Protein 3V3L (pdb70)

Secondary structure (DSSP, 8-state):
--EEEEEE-SSSEEEPPHHHHHHHHHHHHTT-SEE--BTTB-EEEES---EEESSS----B-EEEEESSS---EETTEE--/--TTEEEEEEETTEEEEPPHHHHHHHHHHHHTT-SEE--BTTB-EEEES---EEESSS----B-EEEEESSS--SEETTEE--

Organism: Homo sapiens (NCBI:txid9606)

Structure (mmCIF, N/CA/C/O backbone):
data_3V3L
#
_entry.id   3V3L
#
_cell.length_a   55.343
_cell.length_b   55.343
_cell.length_c   146.471
_cell.angle_alpha   90.00
_cell.angle_beta   90.00
_cell.angle_gamma   120.00
#
_symmetry.space_group_name_H-M   'P 31 1 2'
#
loop_
_entity.id
_entity.type
_entity.pdbx_description
1 polymer 'E3 ubiquitin-protein ligase RNF146'
2 non-polymer "2'-O-(5-O-phosphono-alpha-D-ribofuranosyl)adenosine 5'-(dihydrogen phosphate)"
3 water water
#
loop_
_atom_site.group_PDB
_atom_site.id
_atom_site.type_symbol
_atom_site.label_atom_id
_atom_site.label_alt_id
_atom_site.label_comp_id
_atom_site.label_asym_id
_atom_site.label_entity_id
_atom_site.label_seq_id
_atom_site.pdbx_PDB_ins_code
_atom_site.Cartn_x
_atom_site.Cartn_y
_atom_site.Cartn_z
_atom_site.occupancy
_atom_site.B_iso_or_equiv
_atom_site.auth_seq_id
_atom_site.auth_comp_id
_atom_site.auth_asym_id
_atom_site.auth_atom_id
_atom_site.pdbx_PDB_model_num
ATOM 1 N N . GLY A 1 3 ? 41.341 76.268 93.357 1.00 46.76 101 GLY A N 1
ATOM 2 C CA . GLY A 1 3 ? 39.932 76.261 92.893 1.00 47.83 101 GLY A CA 1
ATOM 3 C C . GLY A 1 3 ? 39.769 75.472 91.576 1.00 50.22 101 GLY A C 1
ATOM 4 O O . GLY A 1 3 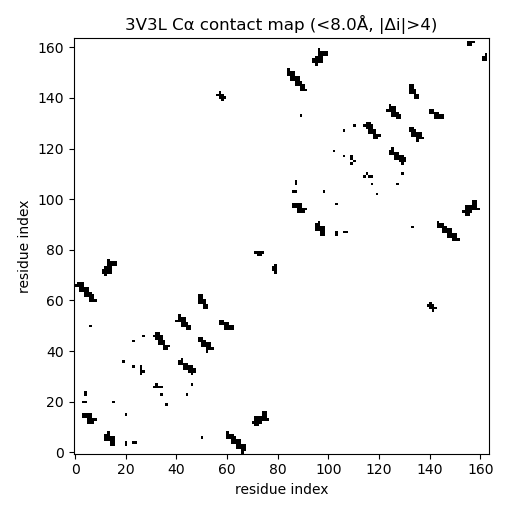? 39.692 76.062 90.455 1.00 51.58 101 GLY A O 1
ATOM 5 N N . GLU A 1 4 ? 39.740 74.148 91.712 1.00 47.28 102 GLU A N 1
ATOM 6 C CA . GLU A 1 4 ? 39.558 73.301 90.556 1.00 45.66 102 GLU A CA 1
ATOM 7 C C . GLU A 1 4 ? 38.249 72.561 90.593 1.00 37.81 102 GLU A C 1
ATOM 8 O O . GLU A 1 4 ? 37.856 71.969 91.615 1.00 36.54 102 GLU A O 1
ATOM 14 N N . TYR A 1 5 ? 37.617 72.559 89.426 1.00 33.87 103 TYR A N 1
ATOM 15 C CA . TYR A 1 5 ? 36.230 72.205 89.277 1.00 31.18 103 TYR A CA 1
ATOM 16 C C . TYR A 1 5 ? 36.072 71.063 88.283 1.00 30.61 103 TYR A C 1
ATOM 17 O O . TYR A 1 5 ? 36.888 70.864 87.391 1.00 35.40 103 TYR A O 1
ATOM 26 N N . ALA A 1 6 ? 34.999 70.327 88.488 1.00 27.54 104 ALA A N 1
ATOM 27 C CA . ALA A 1 6 ? 34.646 69.170 87.694 1.00 27.66 104 ALA A CA 1
ATOM 28 C C . ALA A 1 6 ? 33.129 69.109 87.581 1.00 25.38 104 ALA A C 1
ATOM 29 O O . ALA A 1 6 ? 32.411 69.803 88.302 1.00 27.10 104 ALA A O 1
ATOM 31 N N . TRP A 1 7 ? 32.650 68.272 86.679 1.00 26.03 105 TRP A N 1
ATOM 32 C CA . TRP A 1 7 ? 31.216 68.043 86.487 1.00 23.58 105 TRP A CA 1
ATOM 33 C C . TRP A 1 7 ? 30.828 66.672 87.008 1.00 22.01 105 TRP A C 1
ATOM 34 O O . TRP A 1 7 ? 31.566 65.689 86.849 1.00 23.76 105 TRP A O 1
ATOM 45 N N . TYR A 1 8 ? 29.632 66.607 87.588 1.00 21.74 106 TYR A N 1
ATOM 46 C CA . TYR A 1 8 ? 29.115 65.385 88.222 1.00 21.08 106 TYR A CA 1
ATOM 47 C C . TYR A 1 8 ? 27.663 65.136 87.828 1.00 22.38 106 TYR A C 1
ATOM 48 O O . TYR A 1 8 ? 26.913 66.091 87.575 1.00 22.51 106 TYR A O 1
ATOM 57 N N . TYR A 1 9 ? 27.279 63.860 87.805 1.00 22.49 107 TYR A N 1
ATOM 58 C CA . TYR A 1 9 ? 25.887 63.438 87.625 1.00 21.01 107 TYR A CA 1
ATOM 59 C C . TYR A 1 9 ? 25.457 62.531 88.779 1.00 22.11 107 TYR A C 1
ATOM 60 O O . TYR A 1 9 ? 26.259 61.788 89.329 1.00 23.37 107 TYR A O 1
ATOM 69 N N . GLU A 1 10 ? 24.183 62.614 89.145 1.00 23.37 108 GLU A N 1
ATOM 70 C CA . GLU A 1 10 ? 23.627 61.903 90.286 1.00 25.46 108 GLU A CA 1
ATOM 71 C C . GLU A 1 10 ? 23.512 60.406 90.022 1.00 25.37 108 GLU A C 1
ATOM 72 O O . GLU A 1 10 ? 23.037 59.994 88.958 1.00 26.83 108 GLU A O 1
ATOM 78 N N . GLY A 1 11 ? 23.954 59.619 91.004 1.00 26.63 109 GLY A N 1
ATOM 79 C CA . GLY A 1 11 ? 23.592 58.212 91.156 1.00 26.83 109 GLY A CA 1
ATOM 80 C C . GLY A 1 11 ? 22.555 58.070 92.261 1.00 28.96 109 GLY A C 1
ATOM 81 O O . GLY A 1 11 ? 22.102 59.064 92.842 1.00 30.30 109 GLY A O 1
ATOM 82 N N . ARG A 1 12 ? 22.218 56.838 92.606 1.00 28.31 110 ARG A N 1
ATOM 83 C CA . ARG A 1 12 ? 21.157 56.611 93.595 1.00 30.82 110 ARG A CA 1
ATOM 84 C C . ARG A 1 12 ? 21.466 57.125 95.005 1.00 32.16 110 ARG A C 1
ATOM 85 O O . ARG A 1 12 ? 20.545 57.448 95.760 1.00 36.17 110 ARG A O 1
ATOM 93 N N A ASN A 1 13 ? 22.747 57.168 95.366 0.50 30.15 111 ASN A N 1
ATOM 94 N N B ASN A 1 13 ? 22.737 57.166 95.384 0.50 31.11 111 ASN A N 1
ATOM 95 C CA A ASN A 1 13 ? 23.148 57.560 96.718 0.50 28.66 111 ASN A CA 1
ATOM 96 C CA B ASN A 1 13 ? 23.102 57.614 96.725 0.50 31.05 111 ASN A CA 1
ATOM 97 C C A ASN A 1 13 ? 24.440 58.367 96.757 0.50 27.64 111 ASN A C 1
ATOM 98 C C B ASN A 1 13 ? 24.451 58.327 96.737 0.50 28.45 111 ASN A C 1
ATOM 99 O O A ASN A 1 13 ? 25.146 58.385 97.757 0.50 30.64 111 ASN A O 1
ATOM 100 O O B ASN A 1 13 ? 25.216 58.218 97.687 0.50 30.56 111 ASN A O 1
ATOM 109 N N . GLY A 1 14 ? 24.737 59.060 95.669 1.00 27.45 112 GLY A N 1
ATOM 110 C CA . GLY A 1 14 ? 25.970 59.814 95.572 1.00 26.25 112 GLY A CA 1
ATOM 111 C C . GLY A 1 14 ? 26.118 60.449 94.208 1.00 26.78 112 GLY A C 1
ATOM 112 O O . GLY A 1 14 ? 25.192 60.442 93.386 1.00 27.92 112 GLY A O 1
ATOM 113 N N . TRP A 1 15 ? 27.318 60.964 93.961 1.00 26.62 113 TRP A N 1
ATOM 114 C CA . TRP A 1 15 ? 27.660 61.613 92.704 1.00 24.02 113 TRP A CA 1
ATOM 115 C C . TRP A 1 15 ? 28.732 60.831 91.965 1.00 23.24 113 TRP A C 1
ATOM 116 O O . TRP A 1 15 ? 29.641 60.291 92.589 1.00 26.70 113 TRP A O 1
ATOM 127 N N . TRP A 1 16 ? 28.607 60.797 90.641 1.00 22.21 114 TRP A N 1
ATOM 128 C CA . TRP A 1 16 ? 29.632 60.283 89.754 1.00 22.73 114 TRP A CA 1
ATOM 129 C C . TRP A 1 16 ? 30.241 61.439 89.003 1.00 22.86 114 TRP A C 1
ATOM 130 O O . TRP A 1 16 ? 29.533 62.331 88.545 1.00 24.15 114 TRP A O 1
ATOM 141 N N . GLN A 1 17 ? 31.549 61.423 88.831 1.00 22.66 115 GLN A N 1
ATOM 142 C CA . GLN A 1 17 ? 32.188 62.420 87.998 1.00 23.27 115 GLN A CA 1
ATOM 143 C C . GLN A 1 17 ? 32.011 62.043 86.526 1.00 23.27 115 GLN A C 1
ATOM 144 O O . GLN A 1 17 ? 32.129 60.884 86.173 1.00 24.02 115 GLN A O 1
ATOM 150 N N . TYR A 1 18 ? 31.705 63.021 85.675 1.00 23.30 116 TYR A N 1
ATOM 151 C CA . TYR A 1 18 ? 31.701 62.777 84.240 1.00 23.23 116 TYR A CA 1
ATOM 152 C C . TYR A 1 18 ? 33.083 62.392 83.731 1.00 24.92 116 TYR A C 1
ATOM 153 O O . TYR A 1 18 ? 34.100 62.852 84.249 1.00 26.56 116 TYR A O 1
ATOM 162 N N . ASP A 1 19 ? 33.119 61.557 82.698 1.00 25.20 117 ASP A N 1
ATOM 163 C CA . ASP A 1 19 ? 34.358 61.302 81.980 1.00 28.73 117 ASP A CA 1
ATOM 164 C C . ASP A 1 19 ? 34.992 62.610 81.482 1.00 30.02 117 ASP A C 1
ATOM 165 O O . ASP A 1 19 ? 34.297 63.603 81.283 1.00 28.70 117 ASP A O 1
ATOM 170 N N . GLU A 1 20 ? 36.306 62.581 81.266 1.00 33.16 118 GLU A N 1
ATOM 171 C CA . GLU A 1 20 ? 37.090 63.784 80.979 1.00 37.11 118 GLU A CA 1
ATOM 172 C C . GLU A 1 20 ? 36.578 64.519 79.743 1.00 35.44 118 GLU A C 1
ATOM 173 O O . GLU A 1 20 ? 36.424 65.754 79.764 1.00 34.29 118 GLU A O 1
ATOM 179 N N . ARG A 1 21 ? 36.295 63.777 78.674 1.00 32.88 119 ARG A N 1
ATOM 180 C CA . ARG A 1 21 ? 35.849 64.403 77.425 1.00 34.78 119 ARG A CA 1
ATOM 181 C C . ARG A 1 21 ? 34.522 65.127 77.589 1.00 31.48 119 ARG A C 1
ATOM 182 O O . ARG A 1 21 ? 34.378 66.283 77.161 1.00 33.39 119 ARG A O 1
ATOM 190 N N . THR A 1 22 ? 33.553 64.437 78.191 1.00 30.35 120 THR A N 1
ATOM 191 C CA . THR A 1 22 ? 32.237 64.997 78.409 1.00 29.36 120 THR A CA 1
ATOM 192 C C . THR A 1 22 ? 32.304 66.196 79.352 1.00 29.13 120 THR A C 1
ATOM 193 O O . THR A 1 22 ? 31.613 67.206 79.133 1.00 30.08 120 THR A O 1
ATOM 197 N N . SER A 1 23 ? 33.156 66.096 80.367 1.00 27.49 121 SER A N 1
ATOM 198 C CA A SER A 1 23 ? 33.296 67.193 81.323 0.50 26.91 121 SER A CA 1
ATOM 199 C CA B SER A 1 23 ? 33.378 67.179 81.329 0.50 27.86 121 SER A CA 1
ATOM 200 C C . SER A 1 23 ? 33.823 68.454 80.623 1.00 28.24 121 SER A C 1
ATOM 201 O O . SER A 1 23 ? 33.354 69.559 80.911 1.00 29.31 121 SER A O 1
ATOM 206 N N . ARG A 1 24 ? 34.768 68.295 79.701 1.00 29.21 122 ARG A N 1
ATOM 207 C CA . ARG A 1 24 ? 35.274 69.418 78.923 1.00 33.26 122 ARG A CA 1
ATOM 208 C C . ARG A 1 24 ? 34.186 70.037 78.044 1.00 32.51 122 ARG A C 1
ATOM 209 O O . ARG A 1 24 ? 34.134 71.256 77.887 1.00 33.40 122 ARG A O 1
ATOM 217 N N . GLU A 1 25 ? 33.338 69.196 77.458 1.00 32.18 123 GLU A N 1
ATOM 218 C CA . GLU A 1 25 ? 32.240 69.673 76.617 1.00 33.76 123 GLU A CA 1
ATOM 219 C C . GLU A 1 25 ? 31.220 70.468 77.449 1.00 30.35 123 GLU A C 1
ATOM 220 O O . GLU A 1 25 ? 30.760 71.523 77.020 1.00 30.67 123 GLU A O 1
ATOM 226 N N . LEU A 1 26 ? 30.895 69.960 78.636 1.00 28.30 124 LEU A N 1
ATOM 227 C CA . LEU A 1 26 ? 29.995 70.656 79.569 1.00 26.55 124 LEU A CA 1
ATOM 228 C C . LEU A 1 26 ? 30.605 71.995 79.966 1.00 28.46 124 LEU A C 1
ATOM 229 O O . LEU A 1 26 ? 29.930 73.028 79.967 1.00 29.14 124 LEU A O 1
ATOM 234 N N . GLU A 1 27 ? 31.891 71.983 80.288 1.00 27.15 125 GLU A N 1
ATOM 235 C CA . GLU A 1 27 ? 32.551 73.210 80.688 1.00 27.81 125 GLU A CA 1
ATOM 236 C C . GLU A 1 27 ? 32.552 74.252 79.570 1.00 29.90 125 GLU A C 1
ATOM 237 O O . GLU A 1 27 ? 32.341 75.433 79.838 1.00 31.46 125 GLU A O 1
ATOM 243 N N A ASP A 1 28 ? 32.797 73.818 78.330 0.50 30.62 126 ASP A N 1
ATOM 244 N N B ASP A 1 28 ? 32.801 73.818 78.337 0.50 31.45 126 ASP A N 1
ATOM 245 C CA A ASP A 1 28 ? 32.730 74.713 77.159 0.50 32.07 126 ASP A CA 1
ATOM 246 C CA B ASP A 1 28 ? 32.812 74.735 77.197 0.50 32.78 126 ASP A CA 1
ATOM 247 C C A ASP A 1 28 ? 31.362 75.355 77.044 0.50 32.26 126 ASP A C 1
ATOM 248 C C B ASP A 1 28 ? 31.395 75.324 76.915 0.50 33.17 126 ASP A C 1
ATOM 249 O O A ASP A 1 28 ? 31.233 76.581 76.936 0.50 33.07 126 ASP A O 1
ATOM 250 O O B ASP A 1 28 ? 31.276 76.506 76.564 0.50 34.47 126 ASP A O 1
ATOM 259 N N . ALA A 1 29 ? 30.340 74.509 77.046 1.00 32.45 127 ALA A N 1
ATOM 260 C CA . ALA A 1 29 ? 28.954 74.981 76.912 1.00 33.81 127 ALA A CA 1
ATOM 261 C C . ALA A 1 29 ? 28.553 75.961 78.027 1.00 33.84 127 ALA A C 1
ATOM 262 O O . ALA A 1 29 ? 27.987 77.024 77.762 1.00 35.73 127 ALA A O 1
ATOM 264 N N . PHE A 1 30 ? 28.883 75.609 79.258 1.00 30.69 128 PHE A N 1
ATOM 265 C CA . PHE A 1 30 ? 28.665 76.474 80.433 1.00 31.95 128 PHE A CA 1
ATOM 266 C C . PHE A 1 30 ? 29.385 77.819 80.259 1.00 34.65 128 PHE A C 1
ATOM 267 O O . PHE A 1 30 ? 28.811 78.895 80.482 1.00 35.92 128 PHE A O 1
ATOM 275 N N . SER A 1 31 ? 30.637 77.750 79.821 1.00 33.29 129 SER A N 1
ATOM 276 C CA . SER A 1 31 ? 31.456 78.944 79.666 1.00 35.96 129 SER A CA 1
ATOM 277 C C . SER A 1 31 ? 30.929 79.902 78.570 1.00 36.52 129 SER A C 1
ATOM 278 O O . SER A 1 31 ? 31.136 81.122 78.662 1.00 40.10 129 SER A O 1
ATOM 281 N N . LYS A 1 32 ? 30.255 79.350 77.554 1.00 37.56 130 LYS A N 1
ATOM 282 C CA . LYS A 1 32 ? 29.635 80.139 76.472 1.00 40.20 130 LYS A CA 1
ATOM 283 C C . LYS A 1 32 ? 28.231 80.652 76.811 1.00 41.13 130 LYS A C 1
ATOM 284 O O . LYS A 1 32 ? 27.637 81.409 76.045 1.00 44.62 130 LYS A O 1
ATOM 290 N N . GLY A 1 33 ? 27.699 80.242 77.954 1.00 41.23 131 GLY A N 1
ATOM 291 C CA . GLY A 1 33 ? 26.359 80.631 78.359 1.00 43.85 131 GLY A CA 1
ATOM 292 C C . GLY A 1 33 ? 25.275 79.886 77.608 1.00 42.96 131 GLY A C 1
ATOM 293 O O . GLY A 1 33 ? 24.169 80.387 77.482 1.00 43.48 131 GLY A O 1
ATOM 294 N N . LYS A 1 34 ? 25.587 78.695 77.099 1.00 38.76 132 LYS A N 1
ATOM 295 C CA . LYS A 1 34 ? 24.565 77.847 76.495 1.00 39.48 132 LYS A CA 1
ATOM 296 C C . LYS A 1 34 ? 23.613 77.322 77.580 1.00 39.90 132 LYS A C 1
ATOM 297 O O . LYS A 1 34 ? 24.029 77.060 78.726 1.00 39.76 132 LYS A O 1
ATOM 303 N N . LYS A 1 35 ? 22.341 77.201 77.202 1.00 41.27 133 LYS A N 1
ATOM 304 C CA . LYS A 1 35 ? 21.280 76.724 78.089 1.00 43.32 133 LYS A CA 1
ATOM 305 C C . LYS A 1 35 ? 21.240 75.208 78.100 1.00 40.82 133 LYS A C 1
ATOM 306 O O . LYS A 1 35 ? 20.722 74.606 79.032 1.00 39.96 133 LYS A O 1
ATOM 312 N N . ASN A 1 36 ? 21.766 74.596 77.045 1.00 39.85 134 ASN A N 1
ATOM 313 C CA . ASN A 1 36 ? 21.826 73.153 76.947 1.00 40.72 134 ASN A CA 1
ATOM 314 C C . ASN A 1 36 ? 22.841 72.705 75.906 1.00 37.15 134 ASN A C 1
ATOM 315 O O . ASN A 1 36 ? 23.307 73.498 75.087 1.00 39.30 134 ASN A O 1
ATOM 320 N N . THR A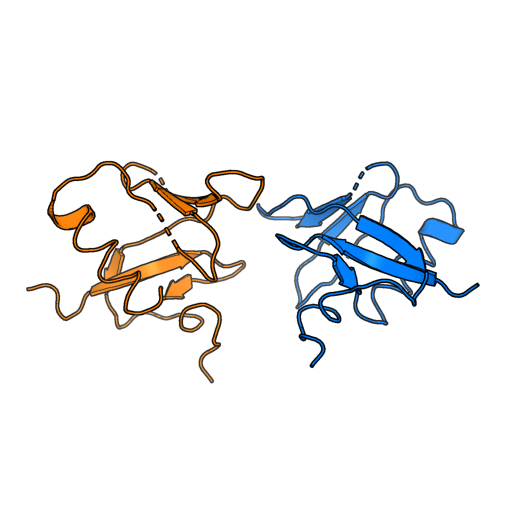 1 37 ? 23.192 71.426 75.972 1.00 36.00 135 THR A N 1
ATOM 321 C CA . THR A 1 37 ? 24.061 70.805 74.996 1.00 35.89 135 THR A CA 1
ATOM 322 C C . THR A 1 37 ? 23.761 69.316 74.918 1.00 34.98 135 THR A C 1
ATOM 323 O O . THR A 1 37 ? 22.991 68.793 75.713 1.00 37.54 135 THR A O 1
ATOM 327 N N . GLU A 1 38 ? 24.341 68.650 73.935 1.00 36.58 136 GLU A N 1
ATOM 328 C CA . GLU A 1 38 ? 24.224 67.203 73.815 1.00 36.10 136 GLU A CA 1
ATOM 329 C C . GLU A 1 38 ? 25.583 66.553 74.017 1.00 34.69 136 GLU A C 1
ATOM 330 O O . GLU A 1 38 ? 26.622 67.159 73.743 1.00 39.32 136 GLU A O 1
ATOM 344 N N . LEU A 1 40 ? 27.611 62.482 74.036 1.00 36.05 138 LEU A N 1
ATOM 345 C CA . LEU A 1 40 ? 27.599 61.066 73.666 1.00 36.84 138 LEU A CA 1
ATOM 346 C C . LEU A 1 40 ? 28.143 60.219 74.836 1.00 37.86 138 LEU A C 1
ATOM 347 O O . LEU A 1 40 ? 29.308 60.337 75.218 1.00 40.09 138 LEU A O 1
ATOM 352 N N . ILE A 1 41 ? 27.283 59.379 75.404 1.00 34.22 139 ILE A N 1
ATOM 353 C CA . ILE A 1 41 ? 27.614 58.559 76.574 1.00 34.47 139 ILE A CA 1
ATOM 354 C C . ILE A 1 41 ? 27.456 57.086 76.198 1.00 36.05 139 ILE A C 1
ATOM 355 O O . ILE A 1 41 ? 26.353 56.646 75.949 1.00 35.02 139 ILE A O 1
ATOM 360 N N . ALA A 1 42 ? 28.558 56.339 76.117 1.00 40.32 140 ALA A N 1
ATOM 361 C CA . ALA A 1 42 ? 28.521 54.918 75.720 1.00 39.85 140 ALA A CA 1
ATOM 362 C C . ALA A 1 42 ? 27.776 54.724 74.410 1.00 40.42 140 ALA A C 1
ATOM 363 O O . ALA A 1 42 ? 27.079 53.720 74.235 1.00 41.72 140 ALA A O 1
ATOM 365 N N . GLY A 1 43 ? 27.925 55.669 73.482 1.00 39.36 141 GLY A N 1
ATOM 366 C CA . GLY A 1 43 ? 27.242 55.598 72.200 1.00 40.84 141 GLY A CA 1
ATOM 367 C C . GLY A 1 43 ? 25.814 56.117 72.107 1.00 39.68 141 GLY A C 1
ATOM 368 O O . GLY A 1 43 ? 25.229 56.118 71.007 1.00 42.82 141 GLY A O 1
ATOM 369 N N . PHE A 1 44 ? 25.259 56.562 73.232 1.00 37.18 142 PHE A N 1
ATOM 370 C CA . PHE A 1 44 ? 23.906 57.080 73.309 1.00 36.71 142 PHE A CA 1
ATOM 371 C C . PHE A 1 44 ? 23.935 58.587 73.501 1.00 35.56 142 PHE A C 1
ATOM 372 O O . PHE A 1 44 ? 24.771 59.106 74.245 1.00 35.41 142 PHE A O 1
ATOM 380 N N . LEU A 1 45 ? 22.995 59.277 72.860 1.00 36.85 143 LEU A N 1
ATOM 381 C CA . LEU A 1 45 ? 22.890 60.734 72.953 1.00 36.02 143 LEU A CA 1
ATOM 382 C C . LEU A 1 45 ? 22.113 61.153 74.191 1.00 34.74 143 LEU A C 1
ATOM 383 O O . LEU A 1 45 ? 20.979 60.708 74.407 1.00 34.21 143 LEU A O 1
ATOM 388 N N . TYR A 1 46 ? 22.739 62.011 74.987 1.00 32.00 144 TYR A N 1
ATOM 389 C CA . TYR A 1 46 ? 22.091 62.633 76.138 1.00 29.49 144 TYR A CA 1
ATOM 390 C C . TYR A 1 46 ? 22.027 64.143 75.965 1.00 30.02 144 TYR A C 1
ATOM 391 O O . TYR A 1 46 ? 22.871 64.744 75.297 1.00 34.48 144 TYR A O 1
ATOM 400 N N . VAL A 1 47 ? 21.012 64.737 76.578 1.00 31.32 145 VAL A N 1
ATOM 401 C CA . VAL A 1 47 ? 20.870 66.177 76.706 1.00 32.44 145 VAL A CA 1
ATOM 402 C C . VAL A 1 47 ? 21.389 66.563 78.088 1.00 31.29 145 VAL A C 1
ATOM 403 O O . VAL A 1 47 ? 21.042 65.923 79.082 1.00 30.35 145 VAL A O 1
ATOM 407 N N . ALA A 1 48 ? 22.241 67.580 78.140 1.00 32.12 146 ALA A N 1
ATOM 408 C CA . ALA A 1 48 ? 22.559 68.291 79.392 1.00 32.09 146 ALA A CA 1
ATOM 409 C C . ALA A 1 48 ? 21.816 69.632 79.389 1.00 32.51 146 ALA A C 1
ATOM 410 O O . ALA A 1 48 ? 22.085 70.498 78.556 1.00 34.91 146 ALA A O 1
ATOM 412 N N . ASP A 1 49 ? 20.867 69.779 80.311 1.00 33.65 147 ASP A N 1
ATOM 413 C CA . ASP A 1 49 ? 20.082 71.003 80.471 1.00 35.82 147 ASP A CA 1
ATOM 414 C C . ASP A 1 49 ? 20.769 71.814 81.578 1.00 34.39 147 ASP A C 1
ATOM 415 O O . ASP A 1 49 ? 20.688 71.473 82.758 1.00 34.15 147 ASP A O 1
ATOM 420 N N . LEU A 1 50 ? 21.472 72.867 81.171 1.00 35.05 148 LEU A N 1
ATOM 421 C CA . LEU A 1 50 ? 22.265 73.676 82.082 1.00 34.76 148 LEU A CA 1
ATOM 422 C C . LEU A 1 50 ? 21.451 74.728 82.821 1.00 38.43 148 LEU A C 1
ATOM 423 O O . LEU A 1 50 ? 21.924 75.272 83.809 1.00 42.09 148 LEU A O 1
ATOM 428 N N . GLU A 1 51 ? 20.228 74.995 82.382 1.00 40.59 149 GLU A N 1
ATOM 429 C CA . GLU A 1 51 ? 19.336 75.878 83.136 1.00 45.30 149 GLU A CA 1
ATOM 430 C C . GLU A 1 51 ? 18.728 75.185 84.345 1.00 44.12 149 GLU A C 1
ATOM 431 O O . GLU A 1 51 ? 18.670 75.749 85.440 1.00 45.54 149 GLU A O 1
ATOM 437 N N . ASN A 1 52 ? 18.249 73.969 84.130 1.00 41.09 150 ASN A N 1
ATOM 438 C CA . ASN A 1 52 ? 17.646 73.172 85.189 1.00 41.80 150 ASN A CA 1
ATOM 439 C C . ASN A 1 52 ? 18.640 72.224 85.853 1.00 38.24 150 ASN A C 1
ATOM 440 O O . ASN A 1 52 ? 18.321 71.611 86.868 1.00 40.05 150 ASN A O 1
ATOM 453 N N . VAL A 1 54 ? 20.053 69.284 84.826 1.00 30.52 152 VAL A N 1
ATOM 454 C CA . VAL A 1 54 ? 19.700 67.872 84.730 1.00 29.57 152 VAL A CA 1
ATOM 455 C C . VAL A 1 54 ? 20.182 67.311 83.402 1.00 29.24 152 VAL A C 1
ATOM 456 O O . VAL A 1 54 ? 20.355 68.048 82.428 1.00 31.32 152 VAL A O 1
ATOM 460 N N . GLN A 1 55 ? 20.408 66.003 83.377 1.00 28.17 153 GLN A N 1
ATOM 461 C CA . GLN A 1 55 ? 20.653 65.287 82.130 1.00 27.33 153 GLN A CA 1
ATOM 462 C C . GLN A 1 55 ? 19.608 64.195 81.938 1.00 28.57 153 GLN A C 1
ATOM 463 O O . GLN A 1 55 ? 19.041 63.671 82.895 1.00 28.31 153 GLN A O 1
ATOM 469 N N . TYR A 1 56 ? 19.381 63.842 80.686 1.00 29.80 154 TYR A N 1
ATOM 470 C CA . TYR A 1 56 ? 18.447 62.776 80.349 1.00 32.25 154 TYR A CA 1
ATOM 471 C C . TYR A 1 56 ? 18.701 62.314 78.920 1.00 32.45 154 TYR A C 1
ATOM 472 O O . TYR A 1 56 ? 19.248 63.057 78.099 1.00 32.34 154 TYR A O 1
ATOM 481 N N . ARG A 1 57 ? 18.333 61.074 78.630 1.00 32.88 155 ARG A N 1
ATOM 482 C CA . ARG A 1 57 ? 18.587 60.529 77.307 1.00 36.11 155 ARG A CA 1
ATOM 483 C C . ARG A 1 57 ? 17.743 61.303 76.286 1.00 37.66 155 ARG A C 1
ATOM 484 O O . ARG A 1 57 ? 16.599 61.651 76.567 1.00 38.26 155 ARG A O 1
ATOM 492 N N . ARG A 1 58 ? 18.315 61.595 75.118 1.00 37.65 156 ARG A N 1
ATOM 493 C CA . ARG A 1 58 ? 17.637 62.420 74.112 1.00 41.64 156 ARG A CA 1
ATOM 494 C C . ARG A 1 58 ? 16.457 61.708 73.464 1.00 43.54 156 ARG A C 1
ATOM 495 O O . ARG A 1 58 ? 15.360 62.260 73.396 1.00 44.95 156 ARG A O 1
ATOM 503 N N . ASN A 1 59 ? 16.694 60.488 72.987 1.00 43.41 157 ASN A N 1
ATOM 504 C CA . ASN A 1 59 ? 15.790 59.822 72.039 1.00 47.63 157 ASN A CA 1
ATOM 505 C C . ASN A 1 59 ? 14.870 58.753 72.616 1.00 48.47 157 ASN A C 1
ATOM 506 O O . ASN A 1 59 ? 13.898 58.371 71.969 1.00 48.51 157 ASN A O 1
ATOM 511 N N . GLU A 1 60 ? 15.202 58.231 73.790 1.00 48.47 158 GLU A N 1
ATOM 512 C CA . GLU A 1 60 ? 14.397 57.191 74.429 1.00 52.84 158 GLU A CA 1
ATOM 513 C C . GLU A 1 60 ? 14.244 57.511 75.919 1.00 54.52 158 GLU A C 1
ATOM 514 O O . GLU A 1 60 ? 14.872 58.437 76.432 1.00 55.08 158 GLU A O 1
ATOM 520 N N A HIS A 1 61 ? 13.389 56.741 76.594 0.50 55.76 159 HIS A N 1
ATOM 521 N N B HIS A 1 61 ? 13.393 56.751 76.595 0.50 56.78 159 HIS A N 1
ATOM 522 C CA A HIS A 1 61 ? 13.104 56.921 78.019 0.50 55.34 159 HIS A CA 1
ATOM 523 C CA B HIS A 1 61 ? 13.076 56.988 77.995 0.50 57.51 159 HIS A CA 1
ATOM 524 C C A HIS A 1 61 ? 14.354 56.717 78.859 0.50 50.85 159 HIS A C 1
ATOM 525 C C B HIS A 1 61 ? 14.242 56.625 78.921 0.50 53.08 159 HIS A C 1
ATOM 526 O O A HIS A 1 61 ? 15.283 56.006 78.466 0.50 44.15 159 HIS A O 1
ATOM 527 O O B HIS A 1 61 ? 14.997 55.690 78.654 0.50 52.23 159 HIS A O 1
ATOM 540 N N . GLY A 1 62 ? 14.390 57.390 80.000 1.00 48.31 160 GLY A N 1
ATOM 541 C CA . GLY A 1 62 ? 15.426 57.144 80.982 1.00 42.56 160 GLY A CA 1
ATOM 542 C C . GLY A 1 62 ? 15.206 58.028 82.191 1.00 40.70 160 GLY A C 1
ATOM 543 O O . GLY A 1 62 ? 14.288 58.827 82.230 1.00 38.56 160 GLY A O 1
ATOM 544 N N . ARG A 1 63 ? 16.079 57.883 83.170 1.00 37.79 161 ARG A N 1
ATOM 545 C CA . ARG A 1 63 ? 16.066 58.703 84.348 1.00 37.69 161 ARG A CA 1
ATOM 546 C C . ARG A 1 63 ? 16.397 60.170 84.028 1.00 34.91 161 ARG A C 1
ATOM 547 O O . ARG A 1 63 ? 17.141 60.452 83.087 1.00 35.14 161 ARG A O 1
ATOM 555 N N . ARG A 1 64 ? 15.846 61.091 84.815 1.00 35.53 162 ARG A N 1
ATOM 556 C CA . ARG A 1 64 ? 16.387 62.452 84.892 1.00 36.72 162 ARG A CA 1
ATOM 557 C C . ARG A 1 64 ? 17.399 62.437 86.016 1.00 33.57 162 ARG A C 1
ATOM 558 O O . ARG A 1 64 ? 17.042 62.119 87.147 1.00 37.38 162 ARG A O 1
ATOM 566 N N . ARG A 1 65 ? 18.653 62.756 85.722 1.00 28.71 163 ARG A N 1
ATOM 567 C CA . ARG A 1 65 ? 19.679 62.850 86.755 1.00 26.66 163 ARG A CA 1
ATOM 568 C C . ARG A 1 65 ? 20.107 64.286 86.968 1.00 26.48 163 ARG A C 1
ATOM 569 O O . ARG A 1 65 ? 20.403 65.007 86.017 1.00 27.79 163 ARG A O 1
ATOM 577 N N . LYS A 1 66 ? 20.174 64.690 88.228 1.00 27.58 164 LYS A N 1
ATOM 578 C CA . LYS A 1 66 ? 20.735 65.985 88.547 1.00 27.74 164 LYS A CA 1
ATOM 579 C C . LYS A 1 66 ? 22.182 66.021 88.061 1.00 26.50 164 LYS A C 1
ATOM 580 O O . LYS A 1 66 ? 22.879 65.005 88.067 1.00 25.35 164 LYS A O 1
ATOM 586 N N . ILE A 1 67 ? 22.610 67.197 87.616 1.00 26.23 165 ILE A N 1
ATOM 587 C CA . ILE A 1 67 ? 24.009 67.438 87.371 1.00 26.43 165 ILE A CA 1
ATOM 588 C C . ILE A 1 67 ? 24.479 68.618 88.216 1.00 24.80 165 ILE A C 1
ATOM 589 O O . ILE A 1 67 ? 23.682 69.460 88.650 1.00 26.66 165 ILE A O 1
ATOM 594 N N . LYS A 1 68 ? 25.771 68.640 88.494 1.00 23.73 166 LYS A N 1
ATOM 595 C CA . LYS A 1 68 ? 26.359 69.790 89.152 1.00 24.34 166 LYS A CA 1
ATOM 596 C C . LYS A 1 68 ? 27.798 69.996 88.717 1.00 25.33 166 LYS A C 1
ATOM 597 O O . LYS A 1 68 ? 28.472 69.082 88.272 1.00 24.99 166 LYS A O 1
ATOM 603 N N . ARG A 1 69 ? 28.223 71.231 88.875 1.00 26.91 167 ARG A N 1
ATOM 604 C CA . ARG A 1 69 ? 29.592 71.638 88.692 1.00 26.90 167 ARG A CA 1
ATOM 605 C C . ARG A 1 69 ? 30.112 71.984 90.089 1.00 26.75 167 ARG A C 1
ATOM 606 O O . ARG A 1 69 ? 29.599 72.887 90.732 1.00 29.71 167 ARG A O 1
ATOM 614 N N . ASP A 1 70 ? 31.128 71.269 90.562 1.00 26.90 168 ASP A N 1
ATOM 615 C CA . ASP A 1 70 ? 31.628 71.447 91.915 1.00 29.12 168 ASP A CA 1
ATOM 616 C C . ASP A 1 70 ? 33.126 71.197 91.953 1.00 29.09 168 ASP A C 1
ATOM 617 O O . ASP A 1 70 ? 33.730 70.834 90.950 1.00 29.95 168 ASP A O 1
ATOM 622 N N . ILE A 1 71 ? 33.724 71.415 93.115 1.00 29.97 169 ILE A N 1
ATOM 623 C CA . ILE A 1 71 ? 35.151 71.212 93.263 1.00 31.22 169 ILE A CA 1
ATOM 624 C C . ILE A 1 71 ? 35.500 69.723 93.081 1.00 31.63 169 ILE A C 1
ATOM 625 O O . ILE A 1 71 ? 34.643 68.842 93.203 1.00 30.52 169 ILE A O 1
ATOM 630 N N . ILE A 1 72 ? 36.758 69.466 92.754 1.00 32.74 170 ILE A N 1
ATOM 631 C CA . ILE A 1 72 ? 37.267 68.116 92.626 1.00 32.64 170 ILE A CA 1
ATOM 632 C C . ILE A 1 72 ? 37.286 67.368 93.958 1.00 34.83 170 ILE A C 1
ATOM 633 O O . ILE A 1 72 ? 36.997 66.166 94.000 1.00 35.42 170 ILE A O 1
ATOM 638 N N A ASP A 1 73 ? 37.586 68.095 95.036 0.50 35.42 171 ASP A N 1
ATOM 639 N N B ASP A 1 73 ? 37.624 68.066 95.041 0.50 35.71 171 ASP A N 1
ATOM 640 C CA A ASP A 1 73 ? 37.779 67.506 96.364 0.50 37.89 171 ASP A CA 1
ATOM 641 C CA B ASP A 1 73 ? 37.801 67.419 96.346 0.50 37.88 171 ASP A CA 1
ATOM 642 C C A ASP A 1 73 ? 36.466 67.341 97.141 0.50 36.89 171 ASP A C 1
ATOM 643 C C B ASP A 1 73 ? 36.487 67.320 97.135 0.50 37.11 171 ASP A C 1
ATOM 644 O O A ASP A 1 73 ? 36.307 67.895 98.239 0.50 38.90 171 ASP A O 1
ATOM 645 O O B ASP A 1 73 ? 36.346 67.898 98.224 0.50 39.13 171 ASP A O 1
ATOM 654 N N . ILE A 1 74 ? 35.527 66.604 96.556 1.00 33.96 172 ILE A N 1
ATOM 655 C CA . ILE A 1 74 ? 34.299 66.179 97.246 1.00 33.15 172 ILE A CA 1
ATOM 656 C C . ILE A 1 74 ? 34.247 64.660 97.243 1.00 31.45 172 ILE A C 1
ATOM 657 O O . ILE A 1 74 ? 34.860 64.025 96.394 1.00 30.03 172 ILE A O 1
ATOM 662 N N . PRO A 1 75 ? 33.486 64.070 98.174 1.00 29.53 173 PRO A N 1
ATOM 663 C CA . PRO A 1 75 ? 33.227 62.643 98.059 1.00 28.52 173 PRO A CA 1
ATOM 664 C C . PRO A 1 75 ? 32.545 62.301 96.715 1.00 27.71 173 PRO A C 1
ATOM 665 O O . PRO A 1 75 ? 31.754 63.088 96.185 1.00 29.31 173 PRO A O 1
ATOM 669 N N . LYS A 1 76 ? 32.908 61.166 96.135 1.00 27.15 174 LYS A N 1
ATOM 670 C CA . LYS A 1 76 ? 32.323 60.754 94.878 1.00 26.51 174 LYS A CA 1
ATOM 671 C C . LYS A 1 76 ? 32.419 59.252 94.739 1.00 27.00 174 LYS A C 1
ATOM 672 O O . LYS A 1 76 ? 33.249 58.609 95.396 1.00 30.28 174 LYS A O 1
ATOM 678 N N . LYS A 1 77 ? 31.593 58.704 93.858 1.00 26.79 175 LYS A N 1
ATOM 679 C CA . LYS A 1 77 ? 31.519 57.248 93.686 1.00 27.12 175 LYS A CA 1
ATOM 680 C C . LYS A 1 77 ? 32.532 56.705 92.692 1.00 28.29 175 LYS A C 1
ATOM 681 O O . LYS A 1 77 ? 32.865 55.548 92.727 1.00 29.79 175 LYS A O 1
ATOM 687 N N . GLY A 1 78 ? 33.024 57.567 91.810 1.00 27.17 176 GLY A N 1
ATOM 688 C CA . GLY A 1 78 ? 33.905 57.171 90.738 1.00 26.27 176 GLY A CA 1
ATOM 689 C C . GLY A 1 78 ? 33.749 58.110 89.550 1.00 25.75 176 GLY A C 1
ATOM 690 O O . GLY A 1 78 ? 33.227 59.224 89.673 1.00 24.80 176 GLY A O 1
ATOM 691 N N . VAL A 1 79 ? 34.183 57.637 88.389 1.00 25.96 177 VAL A N 1
ATOM 692 C CA . VAL A 1 79 ? 34.164 58.431 87.164 1.00 25.75 177 VAL A CA 1
ATOM 693 C C . VAL A 1 79 ? 33.446 57.602 86.093 1.00 27.22 177 VAL A C 1
ATOM 694 O O . VAL A 1 79 ? 33.899 56.508 85.744 1.00 28.74 177 VAL A O 1
ATOM 698 N N . ALA A 1 80 ? 32.314 58.113 85.613 1.00 25.26 178 ALA A N 1
ATOM 699 C CA . ALA A 1 80 ? 31.630 57.537 84.440 1.00 26.01 178 ALA A CA 1
ATOM 700 C C . ALA A 1 80 ? 31.274 56.054 84.638 1.00 29.01 178 ALA A C 1
ATOM 701 O O . ALA A 1 80 ? 31.362 55.248 83.706 1.00 32.43 178 ALA A O 1
ATOM 703 N N . GLY A 1 81 ? 30.876 55.700 85.864 1.00 29.92 179 GLY A N 1
ATOM 704 C CA . GLY A 1 81 ? 30.488 54.323 86.172 1.00 32.22 179 GLY A CA 1
ATOM 705 C C . GLY A 1 81 ? 31.616 53.403 86.624 1.00 32.87 179 GLY A C 1
ATOM 706 O O . GLY A 1 81 ? 31.356 52.257 86.998 1.00 35.90 179 GLY A O 1
ATOM 707 N N . LEU A 1 82 ? 32.860 53.883 86.574 1.00 33.18 180 LEU A N 1
ATOM 708 C CA . LEU A 1 82 ? 34.009 53.118 87.038 1.00 36.23 180 LEU A CA 1
ATOM 709 C C . LEU A 1 82 ? 34.225 53.522 88.479 1.00 35.87 180 LEU A C 1
ATOM 710 O O . LEU A 1 82 ? 34.644 54.657 88.758 1.00 31.47 180 LEU A O 1
ATOM 715 N N A ARG A 1 83 ? 33.937 52.589 89.388 0.50 37.26 181 ARG A N 1
ATOM 716 N N B ARG A 1 83 ? 33.904 52.621 89.400 0.50 37.33 181 ARG A N 1
ATOM 717 C CA A ARG A 1 83 ? 34.034 52.821 90.822 0.50 38.39 181 ARG A CA 1
ATOM 718 C CA B ARG A 1 83 ? 33.913 52.974 90.803 0.50 38.36 181 ARG A CA 1
ATOM 719 C C A ARG A 1 83 ? 35.420 53.266 91.234 0.50 39.70 181 ARG A C 1
ATOM 720 C C B ARG A 1 83 ? 35.336 53.206 91.310 0.50 39.50 181 ARG A C 1
ATOM 721 O O A ARG A 1 83 ? 36.412 52.774 90.694 0.50 40.81 181 ARG A 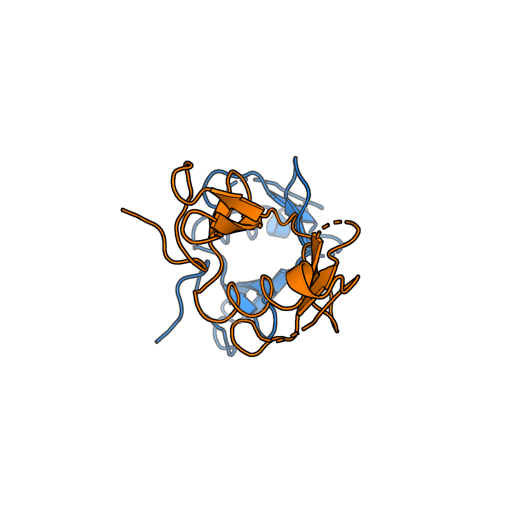O 1
ATOM 722 O O B ARG A 1 83 ? 36.262 52.496 90.922 0.50 39.26 181 ARG A O 1
ATOM 737 N N . LEU A 1 84 ? 35.507 54.208 92.174 1.00 41.55 182 LEU A N 1
ATOM 738 C CA . LEU A 1 84 ? 36.797 54.477 92.786 1.00 47.50 182 LEU A CA 1
ATOM 739 C C . LEU A 1 84 ? 36.995 53.353 93.802 1.00 50.78 182 LEU A C 1
ATOM 740 O O . LEU A 1 84 ? 36.041 52.847 94.395 1.00 51.16 182 LEU A O 1
ATOM 745 N N . ASP A 1 85 ? 38.234 52.942 93.964 1.00 52.97 183 ASP A N 1
ATOM 746 C CA . ASP A 1 85 ? 38.537 51.846 94.876 1.00 57.09 183 ASP A CA 1
ATOM 747 C C . ASP A 1 85 ? 39.389 52.407 96.005 1.00 56.85 183 ASP A C 1
ATOM 748 O O . ASP A 1 85 ? 39.807 51.684 96.900 1.00 58.31 183 ASP A O 1
ATOM 754 N N . GLY B 1 1 ? 8.246 21.649 83.012 1.00 41.55 99 GLY B N 1
ATOM 755 C CA . GLY B 1 1 ? 8.423 22.569 84.144 1.00 41.60 99 GLY B CA 1
ATOM 756 C C . GLY B 1 1 ? 9.134 23.797 83.654 1.00 41.01 99 GLY B C 1
ATOM 757 O O . GLY B 1 1 ? 9.218 24.004 82.437 1.00 40.65 99 GLY B O 1
ATOM 758 N N . ASN B 1 2 ? 9.687 24.579 84.588 1.00 41.11 100 ASN B N 1
ATOM 759 C CA . ASN B 1 2 ? 10.178 25.950 84.289 1.00 41.15 100 ASN B CA 1
ATOM 760 C C . ASN B 1 2 ? 11.697 26.117 84.202 1.00 40.82 100 ASN B C 1
ATOM 761 O O . ASN B 1 2 ? 12.228 27.281 84.265 1.00 35.11 100 ASN B O 1
ATOM 766 N N . GLY B 1 3 ? 12.378 24.969 84.032 1.00 43.17 101 GLY B N 1
ATOM 767 C CA . GLY B 1 3 ? 13.843 24.912 83.960 1.00 44.86 101 GLY B CA 1
ATOM 768 C C . GLY B 1 3 ? 14.474 25.735 82.839 1.00 44.20 101 GLY B C 1
ATOM 769 O O . GLY B 1 3 ? 15.630 26.154 82.952 1.00 46.75 101 GLY B O 1
ATOM 770 N N A GLU B 1 4 ? 13.717 25.960 81.765 0.50 42.43 102 GLU B N 1
ATOM 771 N N B GLU B 1 4 ? 13.712 25.961 81.765 0.50 42.29 102 GLU B N 1
ATOM 772 C CA A GLU B 1 4 ? 14.203 26.711 80.618 0.50 39.50 102 GLU B CA 1
ATOM 773 C CA B GLU B 1 4 ? 14.182 26.709 80.601 0.50 39.43 102 GLU B CA 1
ATOM 774 C C A GLU B 1 4 ? 13.665 28.152 80.556 0.50 36.32 102 GLU B C 1
ATOM 775 C C B GLU B 1 4 ? 13.890 28.221 80.643 0.50 36.25 102 GLU B C 1
ATOM 776 O O A GLU B 1 4 ? 13.657 28.740 79.473 0.50 35.20 102 GLU B O 1
ATOM 777 O O B GLU B 1 4 ? 14.323 28.937 79.743 0.50 34.39 102 GLU B O 1
ATOM 788 N N . TYR B 1 5 ? 13.221 28.717 81.690 1.00 33.59 103 TYR B N 1
ATOM 789 C CA . TYR B 1 5 ? 12.767 30.127 81.745 1.00 31.49 103 TYR B CA 1
ATOM 790 C C . TYR B 1 5 ? 13.580 30.989 82.718 1.00 30.65 103 TYR B C 1
ATOM 791 O O . TYR B 1 5 ? 14.141 30.493 83.687 1.00 35.81 103 TYR B O 1
ATOM 800 N N . ALA B 1 6 ? 13.628 32.285 82.431 1.00 26.40 104 ALA B N 1
ATOM 801 C CA . ALA B 1 6 ? 14.365 33.247 83.236 1.00 27.93 104 ALA B CA 1
ATOM 802 C C . ALA B 1 6 ? 13.635 34.587 83.194 1.00 26.17 104 ALA B C 1
ATOM 803 O O . ALA B 1 6 ? 12.729 34.805 82.385 1.00 27.77 104 ALA B O 1
ATOM 805 N N . TRP B 1 7 ? 14.070 35.484 84.054 1.00 27.26 105 TRP B N 1
ATOM 806 C CA . TRP B 1 7 ? 13.544 36.841 84.151 1.00 25.43 105 TRP B CA 1
ATOM 807 C C . TRP B 1 7 ? 14.577 37.850 83.683 1.00 24.37 105 TRP B C 1
ATOM 808 O O . TRP B 1 7 ? 15.792 37.722 83.959 1.00 25.30 105 TRP B O 1
ATOM 819 N N . TYR B 1 8 ? 14.080 38.879 83.003 1.00 23.21 106 TYR B N 1
ATOM 820 C CA . TYR B 1 8 ? 14.918 39.903 82.395 1.00 23.28 106 TYR B CA 1
ATOM 821 C C . TYR B 1 8 ? 14.387 41.290 82.674 1.00 23.99 106 TYR B C 1
ATOM 822 O O . TYR B 1 8 ? 13.173 41.466 82.816 1.00 24.22 106 TYR B O 1
ATOM 831 N N . TYR B 1 9 ? 15.306 42.262 82.730 1.00 24.35 107 TYR B N 1
ATOM 832 C CA . TYR B 1 9 ? 14.959 43.689 82.807 1.00 24.16 107 TYR B CA 1
ATOM 833 C C . TYR B 1 9 ? 15.642 44.474 81.689 1.00 23.11 107 TYR B C 1
ATOM 834 O O . TYR B 1 9 ? 16.729 44.140 81.227 1.00 24.46 107 TYR B O 1
ATOM 843 N N . GLU B 1 10 ? 14.952 45.513 81.241 1.00 24.56 108 GLU B N 1
ATOM 844 C CA . GLU B 1 10 ? 15.371 46.320 80.111 1.00 25.57 108 GLU B CA 1
ATOM 845 C C . GLU B 1 10 ? 16.594 47.187 80.416 1.00 24.67 108 GLU B C 1
ATOM 846 O O . GLU B 1 10 ? 16.637 47.856 81.435 1.00 26.84 108 GLU B O 1
ATOM 852 N N . GLY B 1 11 ? 17.561 47.166 79.508 1.00 25.77 109 GLY B N 1
ATOM 853 C CA . GLY B 1 11 ? 18.599 48.177 79.406 1.00 26.51 109 GLY B CA 1
ATOM 854 C C . GLY B 1 11 ? 18.368 49.049 78.176 1.00 28.05 109 GLY B C 1
ATOM 855 O O . GLY B 1 11 ? 17.361 48.922 77.478 1.00 32.09 109 GLY B O 1
ATOM 856 N N . ARG B 1 12 ? 19.320 49.916 77.869 1.00 26.84 110 ARG B N 1
ATOM 857 C CA . ARG B 1 12 ? 19.117 50.887 76.788 1.00 28.54 110 ARG B CA 1
ATOM 858 C C . ARG B 1 12 ? 18.883 50.291 75.391 1.00 31.66 110 ARG B C 1
ATOM 859 O O . ARG B 1 12 ? 18.122 50.817 74.573 1.00 37.16 110 ARG B O 1
ATOM 867 N N A ASN B 1 13 ? 19.586 49.209 75.120 0.50 28.77 111 ASN B N 1
ATOM 868 N N B ASN B 1 13 ? 19.528 49.211 75.063 0.50 30.24 111 ASN B N 1
ATOM 869 C CA A ASN B 1 13 ? 19.528 48.584 73.791 0.50 27.06 111 ASN B CA 1
ATOM 870 C CA B ASN B 1 13 ? 19.205 48.642 73.764 0.50 30.42 111 ASN B CA 1
ATOM 871 C C A ASN B 1 13 ? 19.463 47.070 73.859 0.50 26.70 111 ASN B C 1
ATOM 872 C C B ASN B 1 13 ? 19.370 47.119 73.818 0.50 27.93 111 ASN B C 1
ATOM 873 O O A ASN B 1 13 ? 19.955 46.377 72.973 0.50 28.27 111 ASN B O 1
ATOM 874 O O B ASN B 1 13 ? 19.901 46.486 72.910 0.50 29.50 111 ASN B O 1
ATOM 883 N N . GLY B 1 14 ? 18.838 46.549 74.906 1.00 24.95 112 GLY B N 1
ATOM 884 C CA . GLY B 1 14 ? 18.807 45.115 75.113 1.00 24.58 112 GLY B CA 1
ATOM 885 C C . GLY B 1 14 ? 18.265 44.756 76.481 1.00 25.60 112 GLY B C 1
ATOM 886 O O . GLY B 1 14 ? 17.795 45.614 77.234 1.00 25.61 112 GLY B O 1
ATOM 887 N N . TRP B 1 15 ? 18.325 43.464 76.775 1.00 27.28 113 TRP B N 1
ATOM 888 C CA . TRP B 1 15 ? 17.833 42.887 78.001 1.00 27.10 113 TRP B CA 1
ATOM 889 C C . TRP B 1 15 ? 18.996 42.388 78.847 1.00 25.97 113 TRP B C 1
ATOM 890 O O . TRP B 1 15 ? 19.987 41.860 78.325 1.00 28.79 113 TRP B O 1
ATOM 901 N N . TRP B 1 16 ? 18.838 42.545 80.155 1.00 24.49 114 TRP B N 1
ATOM 902 C CA . TRP B 1 16 ? 19.738 41.984 81.145 1.00 24.21 114 TRP B CA 1
ATOM 903 C C . TRP B 1 16 ? 18.976 40.903 81.880 1.00 24.64 114 TRP B C 1
ATOM 904 O O . TRP B 1 16 ? 17.805 41.088 82.213 1.00 25.74 114 TRP B O 1
ATOM 915 N N . GLN B 1 17 ? 19.633 39.786 82.165 1.00 23.50 115 GLN B N 1
ATOM 916 C CA . GLN B 1 17 ? 19.023 38.779 83.016 1.00 22.74 115 GLN B CA 1
ATOM 917 C C . GLN B 1 17 ? 19.135 39.206 84.479 1.00 23.65 115 GLN B C 1
ATOM 918 O O . GLN B 1 17 ? 20.169 39.720 84.905 1.00 24.90 115 GLN B O 1
ATOM 924 N N . TYR B 1 18 ? 18.072 38.985 85.251 1.00 23.82 116 TYR B N 1
ATOM 925 C CA . TYR B 1 18 ? 18.137 39.212 86.684 1.00 24.99 116 TYR B CA 1
ATOM 926 C C . TYR B 1 18 ? 19.123 38.232 87.318 1.00 27.17 116 TYR B C 1
ATOM 927 O O . TYR B 1 18 ? 19.280 37.091 86.844 1.00 27.38 116 TYR B O 1
ATOM 936 N N . ASP B 1 19 ? 19.753 38.669 88.402 1.00 28.33 117 ASP B N 1
ATOM 937 C CA . ASP B 1 19 ? 20.538 37.778 89.251 1.00 30.63 117 ASP B CA 1
ATOM 938 C C . ASP B 1 19 ? 19.701 36.571 89.717 1.00 33.80 117 ASP B C 1
ATOM 939 O O . ASP B 1 19 ? 18.476 36.636 89.776 1.00 31.22 117 ASP B O 1
ATOM 944 N N . GLU B 1 20 ? 20.379 35.473 90.039 1.00 36.22 118 GLU B N 1
ATOM 945 C CA . GLU B 1 20 ? 19.712 34.212 90.325 1.00 39.77 118 GLU B CA 1
ATOM 946 C C . GLU B 1 20 ? 18.728 34.343 91.491 1.00 39.87 118 GLU B C 1
ATOM 947 O O . GLU B 1 20 ? 17.602 33.865 91.396 1.00 40.00 118 GLU B O 1
ATOM 953 N N . ARG B 1 21 ? 19.129 35.015 92.569 1.00 38.86 119 ARG B N 1
ATOM 954 C CA . ARG B 1 21 ? 18.257 35.130 93.758 1.00 40.97 119 ARG B CA 1
ATOM 955 C C . ARG B 1 21 ? 16.985 35.909 93.427 1.00 37.38 119 ARG B C 1
ATOM 956 O O . ARG B 1 21 ? 15.886 35.470 93.770 1.00 38.80 119 ARG B O 1
ATOM 964 N N . THR B 1 22 ? 17.132 37.046 92.736 1.00 35.71 120 THR B N 1
ATOM 965 C CA . THR B 1 22 ? 15.988 37.895 92.391 1.00 33.25 120 THR B CA 1
ATOM 966 C C . THR B 1 22 ? 15.069 37.186 91.401 1.00 32.86 120 THR B C 1
ATOM 967 O O . THR B 1 22 ? 13.843 37.286 91.479 1.00 35.04 120 THR B O 1
ATOM 971 N N . SER B 1 23 ? 15.673 36.441 90.496 1.00 31.58 121 SER B N 1
ATOM 972 C CA A SER B 1 23 ? 14.936 35.675 89.495 0.50 31.71 121 SER B CA 1
ATOM 973 C CA B SER B 1 23 ? 14.896 35.732 89.485 0.50 31.88 121 SER B CA 1
ATOM 974 C C . SER B 1 23 ? 13.992 34.701 90.182 1.00 34.32 121 SER B C 1
ATOM 975 O O . SER B 1 23 ? 12.839 34.541 89.793 1.00 33.95 121 SER B O 1
ATOM 980 N N . ARG B 1 24 ? 14.512 34.031 91.206 1.00 37.07 122 ARG B N 1
ATOM 981 C CA . ARG B 1 24 ? 13.726 33.038 91.953 1.00 39.92 122 ARG B CA 1
ATOM 982 C C . ARG B 1 24 ? 12.575 33.719 92.720 1.00 39.76 122 ARG B C 1
ATOM 983 O O . ARG B 1 24 ? 11.478 33.177 92.818 1.00 41.36 122 ARG B O 1
ATOM 991 N N . GLU B 1 25 ? 12.824 34.915 93.245 1.00 37.94 123 GLU B N 1
ATOM 992 C CA . GLU B 1 25 ? 11.777 35.700 93.915 1.00 39.77 123 GLU B CA 1
ATOM 993 C C . GLU B 1 25 ? 10.660 36.148 92.964 1.00 37.68 123 GLU B C 1
ATOM 994 O O . GLU B 1 25 ? 9.459 36.060 93.297 1.00 39.43 123 GLU B O 1
ATOM 1000 N N . LEU B 1 26 ? 11.049 36.595 91.774 1.00 33.29 124 LEU B N 1
ATOM 1001 C CA . LEU B 1 26 ? 10.067 36.964 90.758 1.00 31.10 124 LEU B CA 1
ATOM 1002 C C . LEU B 1 26 ? 9.260 35.729 90.346 1.00 33.08 124 LEU B C 1
ATOM 1003 O O . LEU B 1 26 ? 8.046 35.790 90.215 1.00 33.69 124 LEU B O 1
ATOM 1008 N N . GLU B 1 27 ? 9.935 34.605 90.134 1.00 31.99 125 GLU B N 1
ATOM 1009 C CA . GLU B 1 27 ? 9.236 33.401 89.716 1.00 31.53 125 GLU B CA 1
ATOM 1010 C C . GLU B 1 27 ? 8.231 32.949 90.780 1.00 34.76 125 GLU B C 1
ATOM 1011 O O . GLU B 1 27 ? 7.121 32.526 90.459 1.00 35.87 125 GLU B O 1
ATOM 1017 N N A ASP B 1 28 ? 8.586 33.055 92.047 0.50 37.75 126 ASP B N 1
ATOM 1018 N N B ASP B 1 28 ? 8.649 33.022 92.047 0.50 34.44 126 ASP B N 1
ATOM 1019 C CA A ASP B 1 28 ? 7.656 32.589 93.057 0.50 40.57 126 ASP B CA 1
ATOM 1020 C CA B ASP B 1 28 ? 7.773 32.714 93.187 0.50 35.37 126 ASP B CA 1
ATOM 1021 C C A ASP B 1 28 ? 6.496 33.572 93.318 0.50 40.06 126 ASP B C 1
ATOM 1022 C C B ASP B 1 28 ? 6.503 33.552 93.122 0.50 36.14 126 ASP B C 1
ATOM 1023 O O A ASP B 1 28 ? 5.422 33.138 93.724 0.50 41.72 126 ASP B O 1
ATOM 1024 O O B ASP B 1 28 ? 5.395 33.016 93.106 0.50 35.94 126 ASP B O 1
ATOM 1033 N N . ALA B 1 29 ? 6.685 34.868 93.036 1.00 37.77 127 ALA B N 1
ATOM 1034 C CA . ALA B 1 29 ? 5.566 35.824 93.036 1.00 39.07 127 ALA B CA 1
ATOM 1035 C C . ALA B 1 29 ? 4.628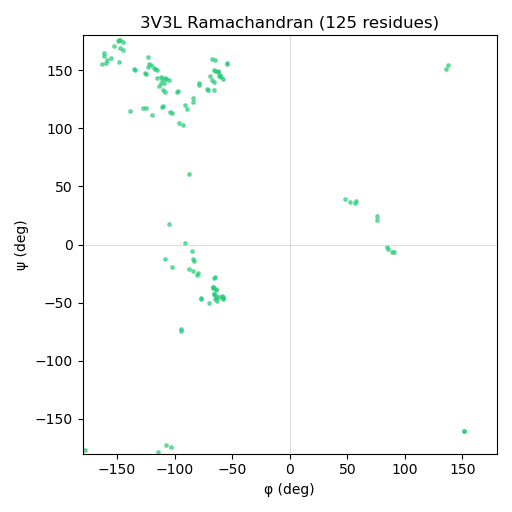 35.607 91.853 1.00 39.69 127 ALA B C 1
ATOM 1036 O O . ALA B 1 29 ? 3.407 35.565 92.012 1.00 43.23 127 ALA B O 1
ATOM 1038 N N . PHE B 1 30 ? 5.217 35.441 90.676 1.00 38.10 128 PHE B N 1
ATOM 1039 C CA . PHE B 1 30 ? 4.485 35.145 89.447 1.00 37.56 128 PHE B CA 1
ATOM 1040 C C . PHE B 1 30 ? 3.672 33.854 89.601 1.00 39.87 128 PHE B C 1
ATOM 1041 O O . PHE B 1 30 ? 2.484 33.807 89.266 1.00 41.45 128 PHE B O 1
ATOM 1049 N N . SER B 1 31 ? 4.319 32.819 90.132 1.00 38.24 129 SER B N 1
ATOM 1050 C CA . SER B 1 31 ? 3.687 31.517 90.276 1.00 38.66 129 SER B CA 1
ATOM 1051 C C . SER B 1 31 ? 2.517 31.558 91.243 1.00 41.01 129 SER B C 1
ATOM 1052 O O . SER B 1 31 ? 1.586 30.773 91.112 1.00 43.75 129 SER B O 1
ATOM 1055 N N . LYS B 1 32 ? 2.562 32.479 92.205 1.00 42.33 130 LYS B N 1
ATOM 1056 C CA . LYS B 1 32 ? 1.494 32.616 93.193 1.00 43.78 130 LYS B CA 1
ATOM 1057 C C . LYS B 1 32 ? 0.404 33.601 92.758 1.00 46.15 130 LYS B C 1
ATOM 1058 O O . LYS B 1 32 ? -0.557 33.842 93.508 1.00 48.02 130 LYS B O 1
ATOM 1064 N N . GLY B 1 33 ? 0.552 34.176 91.563 1.00 45.03 131 GLY B N 1
ATOM 1065 C CA . GLY B 1 33 ? -0.439 35.099 91.013 1.00 47.31 131 GLY B CA 1
ATOM 1066 C C . GLY B 1 33 ? -0.399 36.487 91.641 1.00 48.00 131 GLY B C 1
ATOM 1067 O O . GLY B 1 33 ? -1.380 37.233 91.581 1.00 48.92 131 GLY B O 1
ATOM 1068 N N . LYS B 1 34 ? 0.729 36.843 92.246 1.00 45.73 132 LYS B N 1
ATOM 1069 C CA . LYS B 1 34 ? 0.870 38.176 92.854 1.00 47.19 132 LYS B CA 1
ATOM 1070 C C . LYS B 1 34 ? 0.868 39.250 91.776 1.00 46.47 132 LYS B C 1
ATOM 1071 O O . LYS B 1 34 ? 1.425 39.049 90.694 1.00 45.36 132 LYS B O 1
ATOM 1077 N N . LYS B 1 35 ? 0.235 40.381 92.063 1.00 48.41 133 LYS B N 1
ATOM 1078 C CA . LYS B 1 35 ? 0.173 41.494 91.118 1.00 51.21 133 LYS B CA 1
ATOM 1079 C C . LYS B 1 35 ? 1.478 42.280 91.150 1.00 48.21 133 LYS B C 1
ATOM 1080 O O . LYS B 1 35 ? 1.824 42.960 90.193 1.00 44.73 133 LYS B O 1
ATOM 1086 N N . ASN B 1 36 ? 2.179 42.189 92.275 1.00 45.91 134 ASN B N 1
ATOM 1087 C CA . ASN B 1 36 ? 3.439 42.870 92.460 1.00 47.57 134 ASN B CA 1
ATOM 1088 C C . ASN B 1 36 ? 4.228 42.259 93.613 1.00 45.69 134 ASN B C 1
ATOM 1089 O O . ASN B 1 36 ? 3.687 41.509 94.434 1.00 46.73 134 ASN B O 1
ATOM 1094 N N . THR B 1 37 ? 5.518 42.559 93.636 1.00 42.77 135 THR B N 1
ATOM 1095 C CA . THR B 1 37 ? 6.384 42.191 94.737 1.00 44.36 135 THR B CA 1
ATOM 1096 C C . THR B 1 37 ? 7.494 43.239 94.882 1.00 43.68 135 THR B C 1
ATOM 1097 O O . THR B 1 37 ? 7.576 44.178 94.092 1.00 44.46 135 THR B O 1
ATOM 1101 N N . GLU B 1 38 ? 8.309 43.095 95.916 1.00 44.15 136 GLU B N 1
ATOM 1102 C CA . GLU B 1 38 ? 9.432 44.002 96.154 1.00 42.76 136 GLU B CA 1
ATOM 1103 C C . GLU B 1 38 ? 10.698 43.189 96.150 1.00 42.31 136 GLU B C 1
ATOM 1104 O O . GLU B 1 38 ? 10.702 42.006 96.523 1.00 46.01 136 GLU B O 1
ATOM 1118 N N A LEU B 1 40 ? 15.213 43.491 96.588 0.50 42.94 138 LEU B N 1
ATOM 1119 N N B LEU B 1 40 ? 15.200 43.493 96.613 0.50 43.39 138 LEU B N 1
ATOM 1120 C CA A LEU B 1 40 ? 16.388 44.252 97.015 0.50 44.38 138 LEU B CA 1
ATOM 1121 C CA B LEU B 1 40 ? 16.389 44.250 96.994 0.50 45.10 138 LEU B CA 1
ATOM 1122 C C A LEU B 1 40 ? 17.490 44.079 95.972 0.50 44.60 138 LEU B C 1
ATOM 1123 C C B LEU B 1 40 ? 17.452 44.069 95.923 0.50 44.92 138 LEU B C 1
ATOM 1124 O O A LEU B 1 40 ? 17.985 42.969 95.767 0.50 46.15 138 LEU B O 1
ATOM 1125 O O B LEU B 1 40 ? 17.878 42.945 95.646 0.50 46.59 138 LEU B O 1
ATOM 1134 N N . ILE B 1 41 ? 17.859 45.176 95.314 1.00 43.64 139 ILE B N 1
ATOM 1135 C CA . ILE B 1 41 ? 18.859 45.171 94.243 1.00 45.20 139 ILE B CA 1
ATOM 1136 C C . ILE B 1 41 ? 20.016 46.066 94.682 1.00 46.31 139 ILE B C 1
ATOM 1137 O O . ILE B 1 41 ? 19.831 47.263 94.835 1.00 44.80 139 ILE B O 1
ATOM 1142 N N . ALA B 1 42 ? 21.196 45.488 94.902 1.00 49.88 140 ALA B N 1
ATOM 1143 C CA . ALA B 1 42 ? 22.367 46.247 95.387 1.00 50.06 140 ALA B CA 1
ATOM 1144 C C . ALA B 1 42 ? 22.002 47.125 96.585 1.00 49.93 140 ALA B C 1
ATOM 1145 O O . ALA B 1 42 ? 22.474 48.260 96.699 1.00 48.65 140 ALA B O 1
ATOM 1147 N N . GLY B 1 43 ? 21.155 46.603 97.471 1.00 47.80 141 GLY B N 1
ATOM 1148 C CA . GLY B 1 43 ? 20.762 47.322 98.693 1.00 48.91 141 GLY B CA 1
ATOM 1149 C C . GLY B 1 43 ? 19.597 48.294 98.567 1.00 47.38 141 GLY B C 1
ATOM 1150 O O . GLY B 1 43 ? 19.179 48.897 99.575 1.00 48.62 141 GLY B O 1
ATOM 1151 N N . PHE B 1 44 ? 19.084 48.468 97.347 1.00 44.49 142 PHE B N 1
ATOM 1152 C CA . PHE B 1 44 ? 17.972 49.368 97.075 1.00 42.98 142 PHE B CA 1
ATOM 1153 C C . PHE B 1 44 ? 16.687 48.602 96.856 1.00 41.70 142 PHE B C 1
ATOM 1154 O O . PHE B 1 44 ? 16.696 47.551 96.209 1.00 42.57 142 PHE B O 1
ATOM 1162 N N . LEU B 1 45 ? 15.584 49.142 97.369 1.00 43.85 143 LEU B N 1
ATOM 1163 C CA . LEU B 1 45 ? 14.262 48.522 97.213 1.00 44.01 143 LEU B CA 1
ATOM 1164 C C . LEU B 1 45 ? 13.638 48.914 95.894 1.00 40.99 143 LEU B C 1
ATOM 1165 O O . LEU B 1 45 ? 13.472 50.104 95.619 1.00 40.68 143 LEU B O 1
ATOM 1170 N N . TYR B 1 46 ? 13.302 47.901 95.096 1.00 38.28 144 TYR B N 1
ATOM 1171 C CA . TYR B 1 46 ? 12.561 48.050 93.846 1.00 34.58 144 TYR B CA 1
ATOM 1172 C C . TYR B 1 46 ? 11.199 47.357 93.939 1.00 35.32 144 TYR B C 1
ATOM 1173 O O . TYR B 1 46 ? 11.034 46.365 94.666 1.00 39.61 144 TYR B O 1
ATOM 1182 N N . VAL B 1 47 ? 10.228 47.883 93.202 1.00 36.44 145 VAL B N 1
ATOM 1183 C CA . VAL B 1 47 ? 8.946 47.220 92.995 1.00 37.23 145 VAL B CA 1
ATOM 1184 C C . VAL B 1 47 ? 9.021 46.499 91.655 1.00 37.27 145 VAL B C 1
ATOM 1185 O O . VAL B 1 47 ? 9.487 47.069 90.663 1.00 37.42 145 VAL B O 1
ATOM 1189 N N . ALA B 1 48 ? 8.609 45.238 91.638 1.00 36.02 146 ALA B N 1
ATOM 1190 C CA . ALA B 1 48 ? 8.276 44.563 90.388 1.00 36.95 146 ALA B CA 1
ATOM 1191 C C . ALA B 1 48 ? 6.748 44.522 90.265 1.00 38.00 146 ALA B C 1
ATOM 1192 O O . ALA B 1 48 ? 6.053 43.902 91.082 1.00 40.38 146 ALA B O 1
ATOM 1194 N N . ASP B 1 49 ? 6.243 45.244 89.275 1.00 39.09 147 ASP B N 1
ATOM 1195 C CA . ASP B 1 49 ? 4.829 45.288 88.935 1.00 41.40 147 ASP B CA 1
ATOM 1196 C C . ASP B 1 49 ? 4.571 44.223 87.862 1.00 40.22 147 ASP B C 1
ATOM 1197 O O . ASP B 1 49 ? 4.917 44.403 86.686 1.00 39.25 147 ASP B O 1
ATOM 1202 N N . LEU B 1 50 ? 3.984 43.101 88.277 1.00 40.38 148 LEU B N 1
ATOM 1203 C CA . LEU B 1 50 ? 3.783 41.966 87.393 1.00 41.14 148 LEU B CA 1
ATOM 1204 C C . LEU B 1 50 ? 2.523 42.096 86.543 1.00 43.84 148 LEU B C 1
ATOM 1205 O O . LEU B 1 50 ? 2.347 41.350 85.580 1.00 47.65 148 LEU B O 1
ATOM 1210 N N . GLU B 1 51 ? 1.657 43.049 86.865 1.00 47.10 149 GLU B N 1
ATOM 1211 C CA . GLU B 1 51 ? 0.493 43.312 86.019 1.00 52.64 149 GLU B CA 1
ATOM 1212 C C . GLU B 1 51 ? 0.899 44.091 84.778 1.00 50.52 149 GLU B C 1
ATOM 1213 O O . GLU B 1 51 ? 0.494 43.739 83.672 1.00 51.43 149 GLU B O 1
ATOM 1219 N N . ASN B 1 52 ? 1.690 45.146 84.975 1.00 47.14 150 ASN B N 1
ATOM 1220 C CA . ASN B 1 52 ? 2.177 45.991 83.874 1.00 45.83 150 ASN B CA 1
ATOM 1221 C C . ASN B 1 52 ? 3.568 45.594 83.357 1.00 41.51 150 ASN B C 1
ATOM 1222 O O . ASN B 1 52 ? 4.034 46.151 82.364 1.00 42.78 150 ASN B O 1
ATOM 1235 N N . VAL B 1 54 ? 6.742 45.935 84.677 1.00 31.99 152 VAL B N 1
ATOM 1236 C CA . VAL B 1 54 ? 7.746 46.977 84.841 1.00 32.16 152 VAL B CA 1
ATOM 1237 C C . VAL B 1 54 ? 8.340 46.922 86.260 1.00 30.90 152 VAL B C 1
ATOM 1238 O O . VAL B 1 54 ? 7.681 46.492 87.215 1.00 34.37 152 VAL B O 1
ATOM 1242 N N . GLN B 1 55 ? 9.597 47.340 86.381 1.00 29.95 153 GLN B N 1
ATOM 1243 C CA . GLN B 1 55 ? 10.206 47.564 87.676 1.00 29.57 153 GLN B CA 1
ATOM 1244 C C . GLN B 1 55 ? 10.570 49.031 87.837 1.00 30.14 153 GLN B C 1
ATOM 1245 O O . GLN B 1 55 ? 10.866 49.743 86.868 1.00 33.69 153 GLN B O 1
ATOM 1251 N N . TYR B 1 56 ? 10.560 49.475 89.079 1.00 31.80 154 TYR B N 1
ATOM 1252 C CA . TYR B 1 56 ? 10.946 50.837 89.400 1.00 33.10 154 TYR B CA 1
ATOM 1253 C C . TYR B 1 56 ? 11.337 50.944 90.861 1.00 33.87 154 TYR B C 1
ATOM 1254 O O . TYR B 1 56 ? 10.920 50.144 91.690 1.00 34.94 154 TYR B O 1
ATOM 1263 N N . ARG B 1 57 ? 12.150 51.946 91.159 1.00 35.57 155 ARG B N 1
ATOM 1264 C CA . ARG B 1 57 ? 12.612 52.157 92.512 1.00 38.62 155 ARG B CA 1
ATOM 1265 C C . ARG B 1 57 ? 11.404 52.525 93.389 1.00 42.36 155 ARG B C 1
ATOM 1266 O O . ARG B 1 57 ? 10.583 53.346 92.997 1.00 43.39 155 ARG B O 1
ATOM 1274 N N . ARG B 1 58 ? 11.287 51.897 94.557 1.00 42.59 156 ARG B N 1
ATOM 1275 C CA . ARG B 1 58 ? 10.117 52.099 95.426 1.00 46.14 156 ARG B CA 1
ATOM 1276 C C . ARG B 1 58 ? 10.024 53.523 95.946 1.00 49.38 156 ARG B C 1
ATOM 1277 O O . ARG B 1 58 ? 8.949 54.135 95.909 1.00 50.75 156 ARG B O 1
ATOM 1285 N N . ASN B 1 59 ? 11.148 54.036 96.439 1.00 48.96 157 ASN B N 1
ATOM 1286 C CA . ASN B 1 59 ? 11.142 55.212 97.316 1.00 54.66 157 ASN B CA 1
ATOM 1287 C C . ASN B 1 59 ? 11.673 56.498 96.698 1.00 56.53 157 ASN B C 1
ATOM 1288 O O . ASN B 1 59 ? 11.512 57.572 97.280 1.00 57.57 157 ASN B O 1
ATOM 1293 N N . GLU B 1 60 ? 12.314 56.410 95.544 1.00 58.83 158 GLU B N 1
ATOM 1294 C CA . GLU B 1 60 ? 12.884 57.599 94.917 1.00 62.13 158 GLU B CA 1
ATOM 1295 C C . GLU B 1 60 ? 12.778 57.494 93.405 1.00 59.72 158 GLU B C 1
ATOM 1296 O O . GLU B 1 60 ? 12.359 56.463 92.882 1.00 56.40 158 GLU B O 1
ATOM 1302 N N . HIS B 1 61 ? 13.147 58.570 92.715 1.00 60.00 159 HIS B N 1
ATOM 1303 C CA . HIS B 1 61 ? 13.090 58.614 91.256 1.00 58.89 159 HIS B CA 1
ATOM 1304 C C . HIS B 1 61 ? 14.015 57.561 90.634 1.00 55.04 159 HIS B C 1
ATOM 1305 O O . HIS B 1 61 ? 15.042 57.172 91.210 1.00 50.70 159 HIS B O 1
ATOM 1312 N N . GLY B 1 62 ? 13.610 57.074 89.469 1.00 49.69 160 GLY B N 1
ATOM 1313 C CA . GLY B 1 62 ? 14.487 56.266 88.632 1.00 46.10 160 GLY B CA 1
ATOM 1314 C C . GLY B 1 62 ? 13.777 55.888 87.354 1.00 43.23 160 GLY B C 1
ATOM 1315 O O . GLY B 1 62 ? 12.657 56.300 87.105 1.00 42.11 160 GLY B O 1
ATOM 1316 N N . ARG B 1 63 ? 14.450 55.100 86.538 1.00 41.14 161 ARG B N 1
ATOM 1317 C CA . ARG B 1 63 ? 13.857 54.547 85.344 1.00 42.54 161 ARG B CA 1
ATOM 1318 C C . ARG B 1 63 ? 12.650 53.643 85.686 1.00 40.58 161 ARG B C 1
ATOM 1319 O O . ARG B 1 63 ? 12.629 52.973 86.722 1.00 37.85 161 ARG B O 1
ATOM 1327 N N . ARG B 1 64 ? 11.640 53.660 84.816 1.00 40.77 162 ARG B N 1
ATOM 1328 C CA . ARG B 1 64 ? 10.699 52.544 84.718 1.00 41.26 162 ARG B CA 1
ATOM 1329 C C . ARG B 1 64 ? 11.334 51.600 83.686 1.00 38.17 162 ARG B C 1
ATOM 1330 O O . ARG B 1 64 ? 11.562 51.989 82.528 1.00 42.60 162 ARG B O 1
ATOM 1338 N N . ARG B 1 65 ? 11.696 50.396 84.106 1.00 31.72 163 ARG B N 1
ATOM 1339 C CA . ARG B 1 65 ? 12.271 49.421 83.175 1.00 27.94 163 ARG B CA 1
ATOM 1340 C C . ARG B 1 65 ? 11.272 48.311 82.919 1.00 27.17 163 ARG B C 1
ATOM 1341 O O . ARG B 1 65 ? 10.708 47.744 83.865 1.00 28.81 163 ARG B O 1
ATOM 1349 N N . LYS B 1 66 ? 11.062 47.993 81.649 1.00 28.16 164 LYS B N 1
ATOM 1350 C CA . LYS B 1 66 ? 10.291 46.814 81.289 1.00 27.65 164 LYS B CA 1
ATOM 1351 C C . LYS B 1 66 ? 10.916 45.551 81.883 1.00 26.06 164 LYS B C 1
ATOM 1352 O O . LYS B 1 66 ? 12.137 45.447 82.023 1.00 26.61 164 LYS B O 1
ATOM 1358 N N A ILE B 1 67 ? 10.076 44.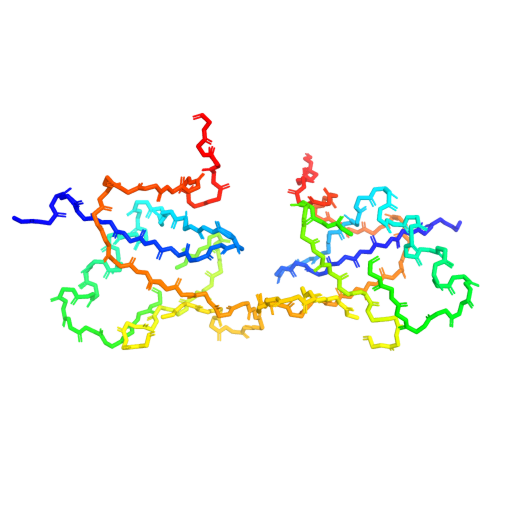598 82.235 0.50 26.08 165 ILE B N 1
ATOM 1359 N N B ILE B 1 67 ? 10.042 44.620 82.256 0.50 26.68 165 ILE B N 1
ATOM 1360 C CA A ILE B 1 67 ? 10.565 43.295 82.637 0.50 24.53 165 ILE B CA 1
ATOM 1361 C CA B ILE B 1 67 ? 10.406 43.282 82.725 0.50 25.21 16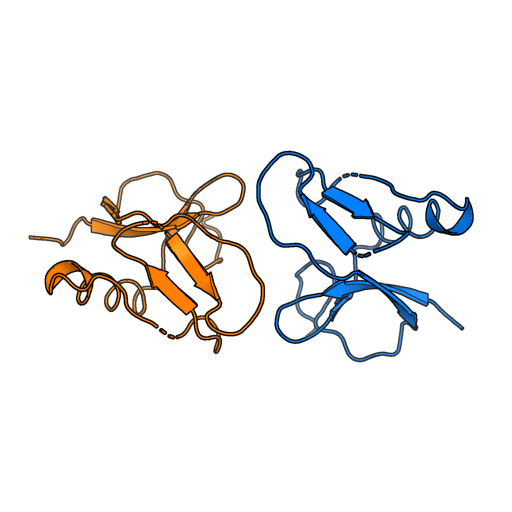5 ILE B CA 1
ATOM 1362 C C A ILE B 1 67 ? 9.852 42.252 81.804 0.50 25.01 165 ILE B C 1
ATOM 1363 C C B ILE B 1 67 ? 9.873 42.291 81.700 0.50 25.66 165 ILE B C 1
ATOM 1364 O O A ILE B 1 67 ? 8.705 42.440 81.389 0.50 25.58 165 ILE B O 1
ATOM 1365 O O B ILE B 1 67 ? 8.855 42.553 81.053 0.50 26.89 165 ILE B O 1
ATOM 1374 N N . LYS B 1 68 ? 10.552 41.161 81.529 1.00 26.29 166 LYS B N 1
ATOM 1375 C CA . LYS B 1 68 ? 9.947 40.041 80.807 1.00 25.32 166 LYS B CA 1
ATOM 1376 C C . LYS B 1 68 ? 10.400 38.720 81.416 1.00 27.53 166 LYS B C 1
ATOM 1377 O O . LYS B 1 68 ? 11.492 38.614 82.001 1.00 27.23 166 LYS B O 1
ATOM 1383 N N . ARG B 1 69 ? 9.531 37.734 81.259 1.00 27.55 167 ARG B N 1
ATOM 1384 C CA . ARG B 1 69 ? 9.819 36.343 81.559 1.00 26.00 167 ARG B CA 1
ATOM 1385 C C . ARG B 1 69 ? 9.891 35.619 80.225 1.00 26.37 167 ARG B C 1
ATOM 1386 O O . ARG B 1 69 ? 8.923 35.595 79.475 1.00 30.58 167 ARG B O 1
ATOM 1394 N N . ASP B 1 70 ? 11.045 35.041 79.921 1.00 27.14 168 ASP B N 1
ATOM 1395 C CA . ASP B 1 70 ? 11.277 34.422 78.614 1.00 28.20 168 ASP B CA 1
ATOM 1396 C C . ASP B 1 70 ? 12.224 33.252 78.792 1.00 27.52 168 ASP B C 1
ATOM 1397 O O . ASP B 1 70 ? 12.713 32.993 79.888 1.00 28.35 168 ASP B O 1
ATOM 1402 N N . ILE B 1 71 ? 12.483 32.528 77.717 1.00 29.76 169 ILE B N 1
ATOM 1403 C CA . ILE B 1 71 ? 13.409 31.402 77.796 1.00 31.06 169 ILE B CA 1
ATOM 1404 C C . ILE B 1 71 ? 14.845 31.864 78.052 1.00 29.25 169 ILE B C 1
ATOM 1405 O O . ILE B 1 71 ? 15.183 33.046 77.851 1.00 28.97 169 ILE B O 1
ATOM 1410 N N . ILE B 1 72 ? 15.675 30.943 78.547 1.00 29.89 170 ILE B N 1
ATOM 1411 C CA . ILE B 1 72 ? 17.084 31.235 78.814 1.00 31.23 170 ILE B CA 1
ATOM 1412 C C . ILE B 1 72 ? 17.846 31.488 77.511 1.00 30.93 170 ILE B C 1
ATOM 1413 O O . ILE B 1 72 ? 18.705 32.369 77.457 1.00 30.93 170 ILE B O 1
ATOM 1418 N N . ASP B 1 73 ? 17.498 30.744 76.460 1.00 33.34 171 ASP B N 1
ATOM 1419 C CA . ASP B 1 73 ? 18.228 30.782 75.198 1.00 34.71 171 ASP B CA 1
ATOM 1420 C C . ASP B 1 73 ? 17.727 31.877 74.258 1.00 34.16 171 ASP B C 1
ATOM 1421 O O . ASP B 1 73 ?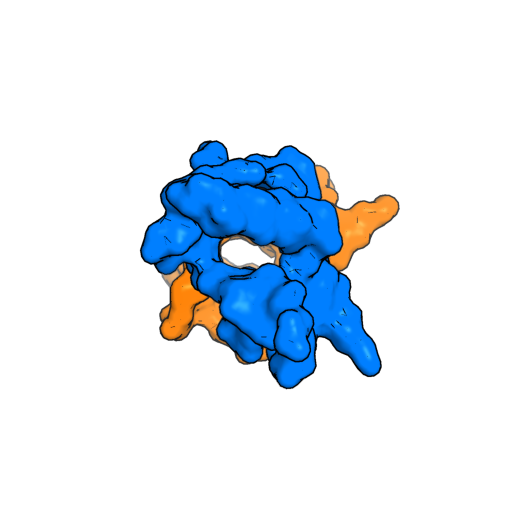 17.248 31.602 73.143 1.00 37.13 171 ASP B O 1
ATOM 1426 N N . ILE B 1 74 ? 17.833 33.108 74.736 1.00 30.81 172 ILE B N 1
ATOM 1427 C CA . ILE B 1 74 ? 17.651 34.297 73.931 1.00 29.55 172 ILE B CA 1
ATOM 1428 C C . ILE B 1 74 ? 18.911 35.149 74.037 1.00 29.09 172 ILE B C 1
ATOM 1429 O O . ILE B 1 74 ? 19.699 35.023 75.000 1.00 28.76 172 ILE B O 1
ATOM 1434 N N . PRO B 1 75 ? 19.090 36.064 73.086 1.00 27.72 173 PRO B N 1
ATOM 1435 C CA . PRO B 1 75 ? 20.146 37.058 73.237 1.00 28.76 173 PRO B CA 1
ATOM 1436 C C . PRO B 1 75 ? 19.973 37.908 74.498 1.00 26.99 173 PRO B C 1
ATOM 1437 O O . PRO B 1 75 ? 18.840 38.182 74.931 1.00 27.74 173 PRO B O 1
ATOM 1441 N N . LYS B 1 76 ? 21.087 38.267 75.119 1.00 25.93 174 LYS B N 1
ATOM 1442 C CA . LYS B 1 76 ? 21.046 39.073 76.322 1.00 24.55 174 LYS B CA 1
ATOM 1443 C C . LYS B 1 76 ? 22.399 39.757 76.502 1.00 25.00 174 LYS B C 1
ATOM 1444 O O . LYS B 1 76 ? 23.422 39.312 75.957 1.00 27.20 174 LYS B O 1
ATOM 1450 N N . LYS B 1 77 ? 22.390 40.835 77.277 1.00 25.34 175 LYS B N 1
ATOM 1451 C CA . LYS B 1 77 ? 23.588 41.633 77.486 1.00 25.08 175 LYS B CA 1
ATOM 1452 C C . LYS B 1 77 ? 24.495 41.020 78.528 1.00 26.05 175 LYS B C 1
ATOM 1453 O O . LYS B 1 77 ? 25.699 41.250 78.514 1.00 28.66 175 LYS B O 1
ATOM 1459 N N . GLY B 1 78 ? 23.892 40.259 79.432 1.00 25.26 176 GLY B N 1
ATOM 1460 C CA . GLY B 1 78 ? 24.587 39.720 80.580 1.00 25.59 176 GLY B CA 1
ATOM 1461 C C . GLY B 1 78 ? 23.626 39.521 81.729 1.00 24.89 176 GLY B C 1
ATOM 1462 O O . GLY B 1 78 ? 22.424 39.482 81.521 1.00 25.47 176 GLY B O 1
ATOM 1463 N N . VAL B 1 79 ? 24.179 39.429 82.935 1.00 25.53 177 VAL B N 1
ATOM 1464 C CA . VAL B 1 79 ? 23.420 39.143 84.144 1.00 25.38 177 VAL B CA 1
ATOM 1465 C C . VAL B 1 79 ? 23.687 40.235 85.167 1.00 25.88 177 VAL B C 1
ATOM 1466 O O . VAL B 1 79 ? 24.818 40.426 85.608 1.00 28.75 177 VAL B O 1
ATOM 1470 N N . ALA B 1 80 ? 22.629 40.949 85.531 1.00 26.56 178 ALA B N 1
ATOM 1471 C CA . ALA B 1 80 ? 22.656 41.868 86.660 1.00 27.67 178 ALA B CA 1
ATOM 1472 C C . ALA B 1 80 ? 23.755 42.929 86.513 1.00 29.62 178 ALA B C 1
ATOM 1473 O O . ALA B 1 80 ? 24.389 43.319 87.500 1.00 32.96 178 ALA B O 1
ATOM 1475 N N . GLY B 1 81 ? 23.987 43.358 85.268 1.00 29.89 179 GLY B N 1
ATOM 1476 C CA . GLY B 1 81 ? 24.978 44.390 84.957 1.00 32.64 179 GLY B CA 1
ATOM 1477 C C . GLY B 1 81 ? 26.379 43.890 84.646 1.00 31.98 179 GLY B C 1
ATOM 1478 O O . GLY B 1 81 ? 27.239 44.681 84.271 1.00 36.37 179 GLY B O 1
ATOM 1479 N N . LEU B 1 82 ? 26.607 42.582 84.811 1.00 32.59 180 LEU B N 1
ATOM 1480 C CA . LEU B 1 82 ? 27.865 41.951 84.429 1.00 33.97 180 LEU B CA 1
ATOM 1481 C C . LEU B 1 82 ? 27.733 41.521 82.977 1.00 31.90 180 LEU B C 1
ATOM 1482 O O . LEU B 1 82 ? 26.994 40.585 82.659 1.00 29.64 180 LEU B O 1
ATOM 1487 N N A ARG B 1 83 ? 28.459 42.208 82.111 0.50 32.67 181 ARG B N 1
ATOM 1488 N N B ARG B 1 83 ? 28.429 42.221 82.086 0.50 33.56 181 ARG B N 1
ATOM 1489 C CA A ARG B 1 83 ? 28.357 41.992 80.688 0.50 33.95 181 ARG B CA 1
ATOM 1490 C CA B ARG B 1 83 ? 28.241 42.030 80.649 0.50 36.04 181 ARG B CA 1
ATOM 1491 C C A ARG B 1 83 ? 28.868 40.605 80.335 0.50 34.11 181 ARG B C 1
ATOM 1492 C C B ARG B 1 83 ? 28.912 40.728 80.207 0.50 36.45 181 ARG B C 1
ATOM 1493 O O A ARG B 1 83 ? 29.823 40.113 80.944 0.50 34.61 181 ARG B O 1
ATOM 1494 O O B ARG B 1 83 ? 30.036 40.426 80.619 0.50 38.58 181 ARG B O 1
ATOM 1509 N N . LEU B 1 84 ? 28.205 39.954 79.385 1.00 35.00 182 LEU B N 1
ATOM 1510 C CA . LEU B 1 84 ? 28.744 38.729 78.809 1.00 38.69 182 LEU B CA 1
ATOM 1511 C C . LEU B 1 84 ? 29.829 39.122 77.811 1.00 41.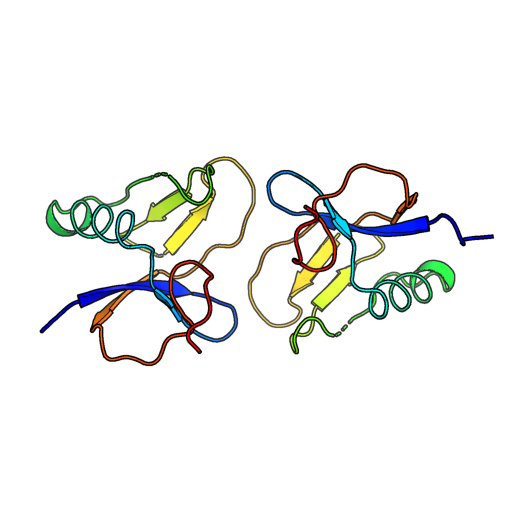35 182 LEU B C 1
ATOM 1512 O O . LEU B 1 84 ? 29.688 40.114 77.089 1.00 40.57 182 LEU B O 1
ATOM 1517 N N . ASP B 1 85 ? 30.916 38.361 77.805 1.00 41.29 183 ASP B N 1
ATOM 1518 C CA . ASP B 1 85 ? 31.986 38.573 76.844 1.00 46.70 183 ASP B CA 1
ATOM 1519 C C . ASP B 1 85 ? 32.125 37.323 75.972 1.00 47.49 183 ASP B C 1
ATOM 1520 O O . ASP B 1 85 ? 31.195 36.522 75.830 1.00 46.00 183 ASP B O 1
#

Radius of gyration: 18.47 Å; Cα contacts (8 Å, |Δi|>4): 293; chains: 2; bounding box: 40×58×27 Å

Nearest PDB structures (foldseek):
  3v3l-assembly1_A  TM=1.013E+00  e=3.569E-14  Homo sapiens
  4qpl-assembly2_C  TM=9.833E-01  e=1.565E-11  Mus musculus
  1ujr-assembly1_A  TM=8.399E-01  e=1.240E-08  Mus musculus
  9bks-assembly1_A  TM=8.236E-01  e=3.021E-03  Homo sapiens
  1x4r-assembly1_A  TM=7.770E-01  e=1.777E-02  Mus musculus

Solvent-accessible surface area: 10913 Å² total

Foldseek 3Di:
DAKFKWKDDPPFIATEDPVVRVVVVVCVVVVHQWDWAQPRFIKIDGNVFAIAGDPDHDDGIDMDMGHPPDDGQYYSPPGDD/DCPFKFKWKDDDPFIATEDPVVRVVVVVCVVVVHQWDWAQPRFIWIDGNVFAIAGDPDDDDGIDMDMDGPPDDGQYYSPPGDD

B-factor: mean 39.11, std 13.57, range [21.01, 196.31]

Sequence (164 aa):
GEYAWYYEGRNNGWWQYDERTSSRELEDDAFSKGKKNTELIAGFLYVADLENVQYRRNEHHGRRRKIKRDIIDDIPKKGVAGLRRLDGNGEEYAWYYEGRNNGWWQYDERTSSRELEDDAFSKGKKNTELLIAGFLYVADLENVQYRRNEHGRRRKIIKRDIIDIPKKGVAGLRRLD

CATH classification: 3.30.720.50

GO terms:
  GO:0072572 poly-ADP-D-ribose binding (F, IDA)
  GO:0004842 ubiquitin-protein transferase activity (F, IDA)
  GO:0005829 cytosol (C, IDA)
  GO:0051865 protein autoubiquitination (P, IDA)
  GO:0006511 ubiquitin-dependent protein catabolic process (P, IMP)
  GO:0090263 positive regulation of canonical Wnt signaling pathway (P, IMP)
  GO:0070936 protein K48-linked ubiquitination (P, IMP)
  GO:0005515 protein binding (F, IPI)
  GO:0061630 ubiquitin protein ligase activity (F, TAS)
  GO:0005829 cytosol (C, TAS)
  GO:0090263 positive regulation of canonical Wnt signaling pathway (P, TAS)
  GO:0005886 plasma membrane (C, IDA)

InterPro domains:
  IPR001841 Zinc finger, RING-type [PS50089] (37-75)
  IPR001841 Zinc finger, RING-type [SM00184] (37-74)
  IPR004170 WWE domain [PF02825] (104-168)
  IPR004170 WWE domain [PS50918] (92-168)
  IPR013083 Zinc finger, RING/FYVE/PHD-type [G3DSA:3.30.40.10] (13-104)
  IPR017907 Zinc finger, RING-type, conserved site [PS00518] (52-61)
  IPR018123 WWE domain, subgroup [SM00678] (101-176)
  IPR033509 E3 ubiquitin-protein ligase RNF146 [PTHR13417] (18-193)
  IPR037197 WWE domain superfamily [G3DSA:3.30.720.50] (105-184)
  IPR037197 WWE domain superfamily [SSF117839] (76-182)
  IPR044110 RNF146, RING finger, HC subclass [cd16546] (35-84)